Protein AF-A0A1G9N130-F1 (afdb_monomer_lite)

Organism: NCBI:txid1121325

Sequence (67 aa):
MCLYSYNNKFQTNTILNDEEYELLSKIYKCIEENDNENAQKLTQQLISIQTSKENIETLQDAMNSLK

Foldseek 3Di:
DDPPPPDPPPPPPCPPDPLLVVLVVVLVVCVVVLVLVVNLVSLVVSLVPDDDPVVNVVSVVVNVVSD

Secondary structure (DSSP, 8-state):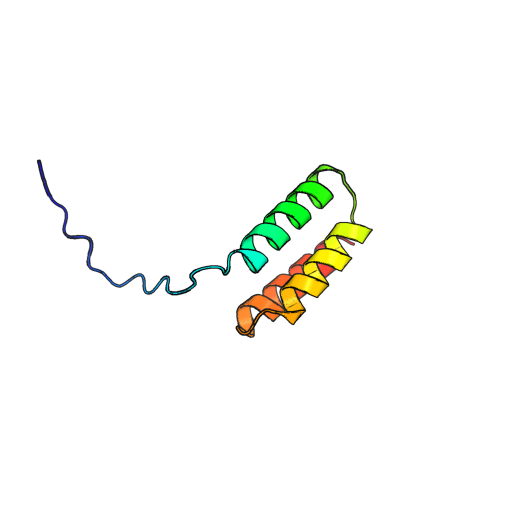
-------S---------HHHHHHHHHHHHHHHTT-HHHHHHHHHHHHHH---HHHHHHHHHHHHHT-

Radius of gyration: 15.77 Å; chains: 1; bounding box: 27×22×49 Å

pLDDT: mean 78.88, std 17.47, range [41.34, 94.25]

Structure (mmCIF, N/CA/C/O backbone):
data_AF-A0A1G9N130-F1
#
_entry.id   AF-A0A1G9N130-F1
#
loop_
_atom_site.group_PDB
_atom_site.id
_atom_site.type_symbol
_atom_site.label_atom_id
_atom_site.label_alt_id
_atom_site.label_comp_id
_atom_site.label_asym_id
_atom_site.label_entity_id
_atom_site.label_seq_id
_atom_site.pdbx_PDB_ins_code
_atom_site.Cartn_x
_atom_site.Cartn_y
_atom_site.Cartn_z
_atom_site.occupancy
_atom_site.B_iso_or_equiv
_atom_site.auth_seq_id
_atom_site.auth_comp_id
_atom_site.auth_asym_id
_atom_site.auth_atom_id
_atom_site.pdbx_PDB_model_num
ATOM 1 N N . MET A 1 1 ? -18.216 -4.970 -39.097 1.00 56.78 1 MET A N 1
ATOM 2 C CA . MET A 1 1 ? -16.809 -5.363 -38.885 1.00 56.78 1 MET A CA 1
ATOM 3 C C . MET A 1 1 ? -15.947 -4.194 -39.336 1.00 56.78 1 MET A C 1
ATOM 5 O O . MET A 1 1 ? -15.691 -4.063 -40.521 1.00 56.78 1 MET A O 1
AT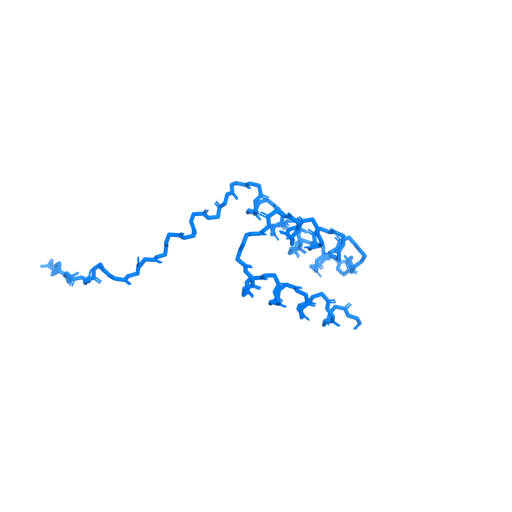OM 9 N N . CYS A 1 2 ? -15.604 -3.292 -38.416 1.00 47.31 2 CYS A N 1
ATOM 10 C CA . CYS A 1 2 ? -14.685 -2.184 -38.678 1.00 47.31 2 CYS A CA 1
ATOM 11 C C . CYS A 1 2 ? -13.58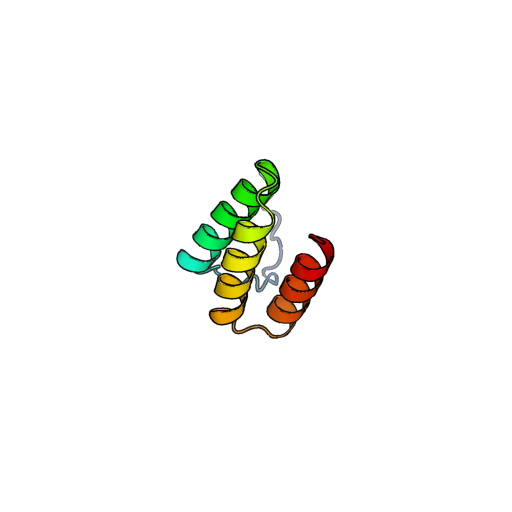4 -2.275 -37.624 1.00 47.31 2 CYS A C 1
ATOM 13 O O . CYS A 1 2 ? -13.796 -1.906 -36.471 1.00 47.31 2 CYS A O 1
ATOM 15 N N . LEU A 1 3 ? -12.446 -2.849 -38.019 1.00 52.19 3 LEU A N 1
ATOM 16 C CA . LEU A 1 3 ? -11.200 -2.816 -37.260 1.00 52.19 3 LEU A CA 1
ATOM 17 C C . LEU A 1 3 ? -10.727 -1.362 -37.230 1.00 52.19 3 LEU A C 1
ATOM 19 O O . LEU A 1 3 ? -10.044 -0.903 -38.142 1.00 52.19 3 LEU A O 1
ATOM 23 N N . TYR A 1 4 ? -11.130 -0.623 -36.199 1.00 48.94 4 TYR A N 1
ATOM 24 C CA . TYR A 1 4 ? -10.463 0.624 -35.862 1.00 48.94 4 TYR A CA 1
ATOM 25 C C . TYR A 1 4 ? -9.076 0.264 -35.342 1.00 48.94 4 TYR A C 1
ATOM 27 O O . TYR A 1 4 ? -8.916 -0.212 -34.220 1.00 48.94 4 TYR A O 1
ATOM 35 N N . SER A 1 5 ? -8.080 0.466 -36.200 1.00 53.03 5 SER A N 1
ATOM 36 C CA . SER A 1 5 ? -6.669 0.511 -35.846 1.00 53.03 5 SER A CA 1
ATOM 37 C C . SER A 1 5 ? -6.454 1.636 -34.833 1.00 53.03 5 SER A C 1
ATOM 39 O O . SER A 1 5 ? -6.124 2.767 -35.189 1.00 53.03 5 SER A O 1
ATOM 41 N N . TYR A 1 6 ? -6.692 1.337 -33.556 1.00 49.97 6 TYR A N 1
ATOM 42 C CA . TYR A 1 6 ? -6.291 2.200 -32.460 1.00 49.97 6 TYR A CA 1
ATOM 43 C C . TYR A 1 6 ? -4.768 2.122 -32.380 1.00 49.97 6 TYR A C 1
ATOM 45 O O . TYR A 1 6 ? -4.192 1.105 -31.996 1.00 49.97 6 TYR A O 1
ATOM 53 N N . ASN A 1 7 ? -4.127 3.178 -32.874 1.00 43.75 7 ASN A N 1
ATOM 54 C CA . ASN A 1 7 ? -2.687 3.356 -32.869 1.00 43.75 7 ASN A CA 1
ATOM 55 C C . ASN A 1 7 ? -2.112 3.056 -31.476 1.00 43.75 7 ASN A C 1
ATOM 57 O O . ASN A 1 7 ? -2.386 3.754 -30.501 1.00 43.75 7 ASN A O 1
ATOM 61 N N . ASN A 1 8 ? -1.283 2.015 -31.433 1.00 50.12 8 ASN A N 1
ATOM 62 C CA . ASN A 1 8 ? -0.413 1.621 -30.334 1.00 50.12 8 ASN A CA 1
ATOM 63 C C . ASN A 1 8 ? 0.520 2.771 -29.918 1.00 50.12 8 ASN A C 1
ATOM 65 O O . ASN A 1 8 ? 1.641 2.875 -30.412 1.00 50.12 8 ASN A O 1
ATOM 69 N N . LYS A 1 9 ? 0.070 3.629 -28.996 1.00 44.22 9 LYS A N 1
ATOM 70 C CA . LYS A 1 9 ? 0.946 4.480 -28.169 1.00 44.22 9 LYS A CA 1
ATOM 71 C C . LYS A 1 9 ? 0.488 4.616 -26.714 1.00 44.22 9 LYS A C 1
ATOM 73 O O . LYS A 1 9 ? 0.983 5.483 -26.004 1.00 44.22 9 LYS A O 1
ATOM 78 N N . PHE A 1 10 ? -0.355 3.710 -26.225 1.00 44.41 10 PHE A N 1
ATOM 79 C CA . PHE A 1 10 ? -0.319 3.412 -24.797 1.00 44.41 10 PHE A CA 1
ATOM 80 C C . PHE A 1 10 ? 0.863 2.475 -24.566 1.00 44.41 10 PHE A C 1
ATOM 82 O O . PHE A 1 10 ? 0.733 1.257 -24.576 1.00 44.41 10 PHE A O 1
ATOM 89 N N . GLN A 1 11 ? 2.047 3.059 -24.377 1.00 42.69 11 GLN A N 1
ATOM 90 C CA . GLN A 1 11 ? 3.072 2.421 -23.556 1.00 42.69 11 GLN A CA 1
ATOM 91 C C . GLN A 1 11 ? 2.552 2.390 -22.111 1.00 42.69 11 GLN A C 1
ATOM 93 O O . GLN A 1 11 ? 3.080 3.059 -21.234 1.00 42.69 11 GLN A O 1
ATOM 98 N N . THR A 1 12 ? 1.504 1.615 -21.844 1.00 46.12 12 THR A N 1
ATOM 99 C CA . THR A 1 12 ? 1.192 1.138 -20.495 1.00 46.12 12 THR A CA 1
ATOM 100 C C . THR A 1 12 ? 2.077 -0.075 -20.238 1.00 46.12 12 THR A C 1
ATOM 102 O O . THR A 1 12 ? 1.595 -1.184 -20.051 1.00 46.12 12 THR A O 1
ATOM 105 N N . ASN A 1 13 ? 3.397 0.119 -20.290 1.00 41.34 13 ASN A N 1
ATOM 106 C CA . ASN A 1 13 ? 4.362 -0.849 -19.767 1.00 41.34 13 ASN A CA 1
ATOM 107 C C . ASN A 1 13 ? 4.560 -0.587 -18.272 1.00 41.34 13 ASN A C 1
ATOM 109 O O . ASN A 1 13 ? 5.678 -0.438 -17.793 1.00 41.34 13 ASN A O 1
ATOM 113 N N . THR A 1 14 ? 3.458 -0.536 -17.538 1.00 52.50 14 THR A N 1
ATOM 114 C CA . THR A 1 14 ? 3.474 -0.811 -16.107 1.00 52.50 14 THR A CA 1
ATOM 115 C C . THR A 1 14 ? 2.682 -2.095 -15.972 1.00 52.50 14 THR A C 1
ATOM 117 O O . THR A 1 14 ? 1.496 -2.094 -15.657 1.00 52.50 14 THR A O 1
ATOM 120 N N . ILE A 1 15 ? 3.318 -3.205 -16.354 1.00 56.88 15 ILE A N 1
ATOM 121 C CA . ILE A 1 15 ? 2.868 -4.513 -15.890 1.00 56.88 15 ILE A CA 1
ATOM 122 C C . ILE A 1 15 ? 3.069 -4.428 -14.380 1.00 56.88 15 ILE A C 1
ATOM 124 O O . ILE A 1 15 ? 4.204 -4.510 -13.918 1.00 56.88 15 ILE A O 1
ATOM 128 N N . LEU A 1 16 ? 1.992 -4.122 -13.652 1.00 61.03 16 LEU A N 1
ATOM 129 C CA . LEU A 1 16 ? 1.980 -4.225 -12.200 1.00 61.03 16 LEU A CA 1
ATOM 130 C C . LEU A 1 16 ? 2.449 -5.634 -11.873 1.00 61.03 16 LEU A C 1
ATOM 132 O O . LEU A 1 16 ? 1.894 -6.606 -12.391 1.00 61.03 16 LEU A O 1
ATOM 136 N N . ASN A 1 17 ? 3.508 -5.729 -11.082 1.00 77.00 17 ASN A N 1
ATOM 137 C CA . ASN A 1 17 ? 4.005 -7.022 -10.653 1.00 77.00 17 ASN A CA 1
ATOM 138 C C . ASN A 1 17 ? 2.911 -7.695 -9.804 1.00 77.00 17 ASN A C 1
ATOM 140 O O . ASN A 1 17 ? 2.164 -6.996 -9.114 1.00 77.00 17 ASN A O 1
ATOM 144 N N . ASP A 1 18 ? 2.802 -9.026 -9.823 1.00 82.94 18 ASP A N 1
ATOM 145 C CA . ASP A 1 18 ? 1.738 -9.738 -9.085 1.00 82.94 18 ASP A CA 1
ATOM 146 C C . ASP A 1 18 ? 1.721 -9.342 -7.592 1.00 82.94 18 ASP A C 1
ATOM 148 O O . ASP A 1 18 ? 0.666 -9.195 -6.974 1.00 82.94 18 ASP A O 1
ATOM 152 N N . GLU A 1 19 ? 2.903 -9.062 -7.038 1.00 85.12 19 GLU A N 1
ATOM 153 C CA . GLU A 1 19 ? 3.101 -8.563 -5.676 1.00 85.12 19 GLU A CA 1
ATOM 154 C C . GLU A 1 19 ? 2.526 -7.151 -5.445 1.00 85.12 19 GLU A C 1
ATOM 156 O O . GLU A 1 19 ? 1.897 -6.897 -4.416 1.00 85.12 19 GLU A O 1
ATOM 161 N N . GLU A 1 20 ? 2.676 -6.234 -6.407 1.00 84.62 20 GLU A N 1
ATOM 162 C CA . GLU A 1 20 ? 2.092 -4.888 -6.327 1.00 84.62 20 GLU A CA 1
ATOM 163 C C . GLU A 1 20 ? 0.563 -4.952 -6.395 1.00 84.62 20 GLU A C 1
ATOM 165 O O . GLU A 1 20 ? -0.130 -4.253 -5.651 1.00 84.62 20 GLU A O 1
ATOM 170 N N . TYR A 1 21 ? 0.031 -5.818 -7.263 1.00 87.50 21 TYR A N 1
ATOM 171 C CA . TYR A 1 21 ? -1.407 -6.026 -7.397 1.00 87.50 21 TYR A CA 1
ATOM 172 C C . TYR A 1 21 ? -2.021 -6.603 -6.115 1.00 87.50 21 TYR A C 1
ATOM 174 O O . TYR A 1 21 ? -3.047 -6.108 -5.639 1.00 87.50 21 TYR A O 1
ATOM 182 N N . GLU A 1 22 ? -1.381 -7.608 -5.510 1.00 90.12 22 GLU A N 1
ATOM 183 C CA . GLU A 1 22 ? -1.822 -8.151 -4.224 1.00 90.12 22 GLU A CA 1
ATOM 184 C C . GLU A 1 22 ? -1.817 -7.099 -3.112 1.00 90.12 22 GLU A C 1
ATOM 186 O O . GLU A 1 22 ? -2.763 -7.033 -2.320 1.00 90.12 22 GLU A O 1
ATOM 191 N N . LEU A 1 23 ? -0.759 -6.287 -3.028 1.00 91.75 23 LEU A N 1
ATOM 192 C CA . LEU A 1 23 ? -0.661 -5.223 -2.031 1.00 91.75 23 LEU A CA 1
ATOM 193 C C . LEU A 1 23 ? -1.779 -4.199 -2.211 1.00 91.75 23 LEU A C 1
ATOM 195 O O . LEU A 1 23 ? -2.457 -3.874 -1.237 1.00 91.75 23 LEU A O 1
ATOM 199 N N . LEU A 1 24 ? -2.040 -3.761 -3.444 1.00 90.56 24 LEU A N 1
ATOM 200 C CA . LEU A 1 24 ? -3.154 -2.863 -3.752 1.00 90.56 24 LEU A CA 1
ATOM 201 C C . LEU A 1 24 ? -4.501 -3.465 -3.343 1.00 90.56 24 LEU A C 1
ATOM 203 O O . LEU A 1 24 ? -5.292 -2.791 -2.685 1.00 90.56 24 LEU A O 1
ATOM 207 N N . SER A 1 25 ? -4.754 -4.736 -3.662 1.00 92.75 25 SER A N 1
ATOM 208 C CA . SER A 1 25 ? -5.999 -5.407 -3.270 1.00 92.75 25 SER A CA 1
ATOM 209 C C . SER A 1 25 ? -6.184 -5.448 -1.748 1.00 92.75 25 SER A C 1
ATOM 211 O O . SER A 1 25 ? -7.288 -5.195 -1.261 1.00 92.75 25 SER A O 1
ATOM 213 N N . LYS A 1 26 ? -5.114 -5.713 -0.988 1.00 92.81 26 LYS A N 1
ATOM 214 C CA . LYS A 1 26 ? -5.153 -5.711 0.483 1.00 92.81 26 LYS A CA 1
ATOM 215 C C . LYS A 1 26 ? -5.386 -4.302 1.037 1.00 92.81 26 LYS A C 1
ATOM 217 O O . LYS A 1 26 ? -6.191 -4.151 1.950 1.00 92.81 26 LYS A O 1
ATOM 222 N N . ILE A 1 27 ? -4.747 -3.280 0.459 1.00 92.38 27 ILE A N 1
ATOM 223 C CA . ILE A 1 27 ? -4.950 -1.871 0.838 1.00 92.38 27 ILE A CA 1
ATOM 224 C C . ILE A 1 27 ? -6.416 -1.476 0.651 1.00 92.38 27 ILE A C 1
ATOM 226 O O . ILE A 1 27 ? -7.018 -0.940 1.578 1.00 92.38 27 ILE A O 1
ATOM 230 N N . TYR A 1 28 ? -7.009 -1.789 -0.506 1.00 90.88 28 TYR A N 1
ATOM 231 C CA . 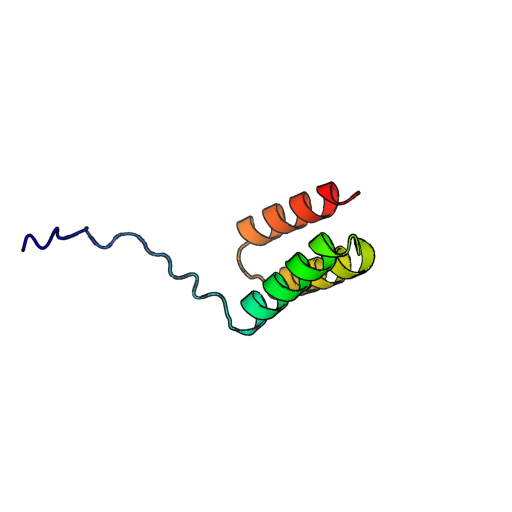TYR A 1 28 ? -8.422 -1.507 -0.768 1.00 90.88 28 TYR A CA 1
ATOM 232 C C . TYR A 1 28 ? -9.339 -2.155 0.267 1.00 90.88 28 TYR A C 1
ATOM 234 O O . TYR A 1 28 ? -10.213 -1.483 0.808 1.00 90.88 28 TYR A O 1
ATOM 242 N N . LYS A 1 29 ? -9.100 -3.426 0.601 1.00 94.25 29 LYS A N 1
ATOM 243 C CA . LYS A 1 29 ? -9.891 -4.127 1.613 1.00 94.25 29 LYS A CA 1
ATOM 244 C C . LYS A 1 29 ? -9.767 -3.485 3.000 1.00 94.25 29 LYS A C 1
ATOM 246 O O . LYS A 1 29 ? -10.773 -3.309 3.677 1.00 94.25 29 LYS A O 1
ATOM 251 N N . CYS A 1 30 ? -8.561 -3.088 3.412 1.00 92.31 30 CYS A N 1
ATOM 252 C CA . CYS A 1 30 ? -8.372 -2.370 4.674 1.00 92.31 30 CYS A CA 1
ATOM 253 C C . CYS A 1 30 ? -9.137 -1.037 4.692 1.00 92.31 30 CYS A C 1
ATOM 255 O O . CYS A 1 30 ? -9.748 -0.705 5.702 1.00 92.31 30 CYS A O 1
ATOM 257 N N . ILE A 1 31 ? -9.161 -0.302 3.576 1.00 89.19 31 ILE A N 1
ATOM 258 C CA . ILE A 1 31 ? -9.935 0.945 3.455 1.00 89.19 31 ILE A CA 1
ATOM 259 C C . ILE A 1 31 ? -11.443 0.669 3.567 1.00 89.19 31 ILE A C 1
ATOM 261 O O . ILE A 1 31 ? -12.136 1.381 4.290 1.00 89.19 31 ILE A O 1
ATOM 265 N N . GLU A 1 32 ? -11.954 -0.378 2.910 1.00 92.19 32 GLU A N 1
ATOM 266 C CA . GLU A 1 32 ? -13.363 -0.792 3.030 1.00 92.19 32 GLU A CA 1
ATOM 267 C C . GLU A 1 32 ? -13.743 -1.166 4.472 1.00 92.19 32 GLU A C 1
ATOM 269 O O . GLU A 1 32 ? -14.852 -0.877 4.925 1.00 92.19 32 GLU A O 1
ATOM 274 N N . GLU A 1 33 ? -12.814 -1.766 5.216 1.00 93.56 33 GLU A N 1
ATOM 275 C CA . GLU A 1 33 ? -12.995 -2.172 6.613 1.00 93.56 33 GLU A CA 1
ATOM 276 C C . GLU A 1 33 ? -12.714 -1.034 7.627 1.00 93.56 33 GLU A C 1
ATOM 278 O O . GLU A 1 33 ? -12.846 -1.249 8.831 1.00 93.56 33 GLU A O 1
ATOM 283 N N . ASN A 1 34 ? -12.393 0.189 7.169 1.00 89.62 34 ASN A N 1
ATOM 284 C CA . ASN A 1 34 ? -11.924 1.329 7.986 1.00 89.62 34 ASN A CA 1
ATOM 285 C C . ASN A 1 34 ? -10.668 1.027 8.832 1.00 89.62 34 ASN A C 1
ATOM 287 O O . ASN A 1 34 ? -10.416 1.658 9.862 1.00 89.62 34 ASN A O 1
ATOM 291 N N . ASP A 1 35 ? -9.857 0.070 8.395 1.00 91.62 35 ASP A N 1
ATOM 292 C CA . ASP A 1 35 ? -8.595 -0.307 9.021 1.00 91.62 35 ASP A CA 1
ATOM 293 C C . ASP A 1 35 ? -7.447 0.566 8.492 1.00 91.62 35 ASP A C 1
ATOM 295 O O . ASP A 1 35 ? -6.601 0.155 7.689 1.00 91.62 35 ASP A O 1
ATOM 299 N N . ASN A 1 36 ? -7.438 1.822 8.943 1.00 89.31 36 ASN A N 1
ATOM 300 C CA . ASN A 1 36 ? -6.473 2.826 8.495 1.00 89.31 36 ASN A CA 1
ATOM 301 C C . ASN A 1 36 ? -5.026 2.465 8.877 1.00 89.31 36 ASN A C 1
ATOM 303 O O . ASN A 1 36 ? -4.101 2.782 8.129 1.00 89.31 36 ASN A O 1
ATOM 307 N N . GLU A 1 37 ? -4.808 1.778 10.005 1.00 90.62 37 GLU A N 1
ATOM 308 C CA . GLU A 1 37 ? -3.464 1.362 10.424 1.00 90.62 37 GLU A CA 1
ATOM 309 C C . GLU A 1 37 ? -2.865 0.333 9.464 1.00 90.62 37 GLU A C 1
ATOM 311 O O . GLU A 1 37 ? -1.706 0.462 9.052 1.00 90.62 37 GLU A O 1
ATOM 316 N N . ASN A 1 38 ? -3.631 -0.698 9.097 1.00 91.25 38 ASN A N 1
ATOM 317 C CA . ASN A 1 38 ? -3.135 -1.712 8.174 1.00 91.25 38 ASN A CA 1
ATOM 318 C C . ASN A 1 38 ? -3.066 -1.184 6.738 1.00 91.25 38 ASN A C 1
ATOM 320 O O . ASN A 1 38 ? -2.093 -1.489 6.044 1.00 91.25 38 ASN A O 1
ATOM 324 N N . ALA A 1 39 ? -3.993 -0.313 6.324 1.00 91.19 39 ALA A N 1
ATOM 325 C CA . ALA A 1 39 ? -3.903 0.386 5.042 1.00 91.19 39 ALA A CA 1
ATOM 326 C C . ALA A 1 39 ? -2.596 1.194 4.929 1.00 91.19 39 ALA A C 1
ATOM 328 O O . ALA A 1 39 ? -1.894 1.094 3.920 1.00 91.19 39 ALA A O 1
ATOM 329 N N . GLN A 1 40 ? -2.205 1.926 5.978 1.00 90.50 40 GLN A N 1
ATOM 330 C CA . GLN A 1 40 ? -0.935 2.660 6.008 1.00 90.50 40 GLN A CA 1
ATOM 331 C C . GLN A 1 40 ? 0.279 1.726 5.936 1.00 90.50 40 GLN A C 1
ATOM 333 O O . GLN A 1 40 ? 1.183 1.965 5.134 1.00 90.50 40 GLN A O 1
ATOM 338 N N . LYS A 1 41 ? 0.300 0.639 6.720 1.00 92.81 41 LYS A N 1
ATOM 339 C CA . LYS A 1 41 ? 1.410 -0.335 6.705 1.00 92.81 41 LYS A CA 1
ATOM 340 C C . LYS A 1 41 ? 1.600 -0.967 5.326 1.00 92.81 41 LYS A C 1
ATOM 342 O O . LYS A 1 41 ? 2.726 -1.039 4.839 1.00 92.81 41 LYS A O 1
ATOM 347 N N . LEU A 1 42 ? 0.512 -1.402 4.693 1.00 93.06 42 LEU A N 1
ATOM 348 C CA . LEU A 1 42 ? 0.547 -2.021 3.367 1.00 93.06 42 LEU A CA 1
ATOM 349 C C . LEU A 1 42 ? 0.934 -1.013 2.280 1.00 93.06 42 LEU A C 1
ATOM 351 O O . LEU A 1 42 ? 1.697 -1.346 1.377 1.00 93.06 42 LEU A O 1
ATOM 355 N N . THR A 1 43 ? 0.487 0.240 2.394 1.00 91.44 43 THR A N 1
ATOM 356 C CA . THR A 1 43 ? 0.884 1.300 1.454 1.00 91.44 43 THR A CA 1
ATOM 357 C C . THR A 1 43 ? 2.373 1.632 1.582 1.00 91.44 43 THR A C 1
ATOM 359 O O . THR A 1 43 ? 3.054 1.804 0.573 1.00 91.44 43 THR A O 1
ATOM 362 N N . GLN A 1 44 ? 2.929 1.616 2.798 1.00 91.31 44 GLN A N 1
ATOM 363 C CA . GLN A 1 4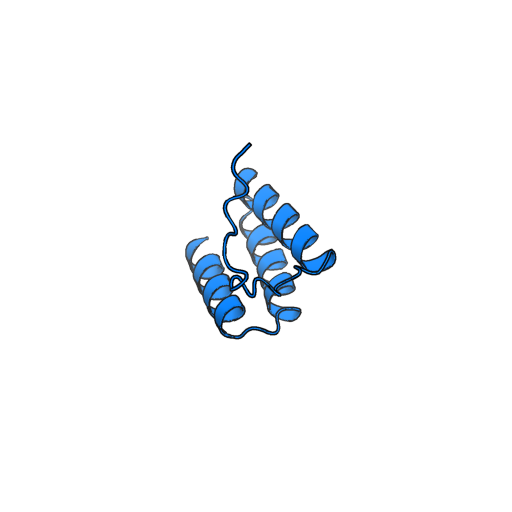4 ? 4.371 1.755 3.019 1.00 91.31 44 GLN A CA 1
ATOM 364 C C . GLN A 1 44 ? 5.163 0.600 2.377 1.00 91.31 44 GLN A C 1
ATOM 366 O O . GLN A 1 44 ? 6.227 0.827 1.798 1.00 91.31 44 GLN A O 1
ATOM 371 N N . GLN A 1 45 ? 4.640 -0.631 2.449 1.00 91.69 45 GLN A N 1
ATOM 372 C CA . GLN A 1 45 ? 5.226 -1.792 1.770 1.00 91.69 45 GLN A CA 1
ATOM 373 C C . GLN A 1 45 ? 5.187 -1.621 0.246 1.00 91.69 45 GLN A C 1
ATOM 375 O O . GLN A 1 45 ? 6.210 -1.820 -0.406 1.00 91.69 45 GLN A O 1
ATOM 380 N N . LEU A 1 46 ? 4.065 -1.158 -0.311 1.00 90.81 46 LEU A N 1
ATOM 381 C CA . LEU A 1 46 ? 3.936 -0.875 -1.742 1.00 90.81 46 LEU A CA 1
ATOM 382 C C . LEU A 1 46 ? 4.920 0.208 -2.211 1.00 90.81 46 LEU A C 1
ATOM 384 O O . LEU A 1 46 ? 5.549 0.057 -3.253 1.00 90.81 46 LEU A O 1
ATOM 388 N N . ILE A 1 47 ? 5.121 1.265 -1.421 1.00 90.50 47 ILE A N 1
ATOM 389 C CA . ILE A 1 47 ? 6.133 2.297 -1.698 1.00 90.50 47 ILE A CA 1
ATOM 390 C C . ILE A 1 47 ? 7.544 1.695 -1.735 1.00 90.50 47 ILE A C 1
ATOM 392 O O . ILE A 1 47 ? 8.343 2.074 -2.585 1.00 90.50 47 ILE A O 1
ATOM 396 N N . SER A 1 48 ? 7.859 0.762 -0.831 1.00 89.31 48 SER A N 1
ATOM 397 C CA . SER A 1 48 ? 9.209 0.192 -0.719 1.00 89.31 48 SER A CA 1
ATOM 398 C C . SER A 1 48 ? 9.639 -0.650 -1.924 1.00 89.31 48 SER A C 1
ATOM 400 O O . SER A 1 48 ? 10.835 -0.748 -2.194 1.00 89.31 48 SER A O 1
ATOM 402 N N . ILE A 1 49 ? 8.678 -1.224 -2.654 1.00 87.94 49 ILE A N 1
ATOM 403 C CA . ILE A 1 49 ? 8.928 -2.013 -3.870 1.00 87.94 49 ILE A CA 1
ATOM 404 C C . ILE A 1 49 ? 8.771 -1.189 -5.154 1.00 87.94 49 ILE A C 1
ATOM 406 O O . ILE A 1 49 ? 9.133 -1.650 -6.235 1.00 87.94 49 ILE A O 1
ATOM 410 N N . GLN A 1 50 ? 8.252 0.036 -5.043 1.00 84.44 50 GLN A N 1
ATOM 411 C CA . GLN A 1 50 ? 7.989 0.891 -6.186 1.00 84.44 50 GLN A CA 1
ATOM 412 C C . GLN A 1 50 ? 9.273 1.566 -6.680 1.00 84.44 50 GLN A C 1
ATOM 414 O O . GLN A 1 50 ? 10.091 2.060 -5.908 1.00 84.44 50 GLN A O 1
ATOM 419 N N . THR A 1 51 ? 9.441 1.615 -7.999 1.00 84.50 51 THR A N 1
ATOM 420 C CA . THR A 1 51 ? 10.625 2.208 -8.646 1.00 84.50 51 THR A CA 1
ATOM 421 C C . THR A 1 51 ? 10.333 3.577 -9.252 1.00 84.50 51 THR A C 1
ATOM 423 O O . THR A 1 51 ? 11.236 4.403 -9.397 1.00 84.50 51 THR A O 1
ATOM 426 N N . SER A 1 52 ? 9.065 3.848 -9.577 1.00 87.25 52 SER A N 1
ATOM 427 C CA . SER A 1 52 ? 8.633 5.140 -10.104 1.00 87.25 52 SER A CA 1
ATOM 428 C C . SER A 1 52 ? 8.4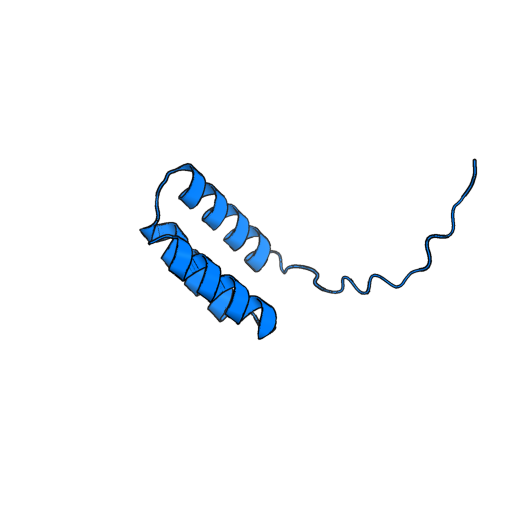89 6.171 -8.987 1.00 87.25 52 SER A C 1
ATOM 430 O O . SER A 1 52 ? 7.653 6.030 -8.094 1.00 87.25 52 SER A O 1
ATOM 432 N N . LYS A 1 53 ? 9.266 7.255 -9.078 1.00 85.06 53 LYS A N 1
ATOM 433 C CA . LYS A 1 53 ? 9.191 8.388 -8.147 1.00 85.06 53 LYS A CA 1
ATOM 434 C C . LYS A 1 53 ? 7.796 9.027 -8.115 1.00 85.06 53 LYS A C 1
ATOM 436 O O . LYS A 1 53 ? 7.308 9.346 -7.040 1.00 85.06 53 LYS A O 1
ATOM 441 N N . GLU A 1 54 ? 7.151 9.158 -9.272 1.00 85.50 54 GLU A N 1
ATOM 442 C CA . GLU A 1 54 ? 5.794 9.714 -9.394 1.00 85.50 54 GLU A CA 1
ATOM 443 C C . GLU A 1 54 ? 4.758 8.851 -8.652 1.00 85.50 54 GLU A C 1
ATOM 445 O O . GLU A 1 54 ? 3.899 9.366 -7.933 1.00 85.50 54 GLU A O 1
ATOM 450 N N . ASN A 1 55 ? 4.892 7.523 -8.747 1.00 85.31 55 ASN A N 1
ATOM 451 C CA . ASN A 1 55 ? 4.024 6.593 -8.023 1.00 85.31 55 ASN A CA 1
ATOM 452 C C . ASN A 1 55 ? 4.271 6.671 -6.511 1.00 85.31 55 ASN A C 1
ATOM 454 O O . ASN A 1 55 ? 3.320 6.630 -5.737 1.00 85.31 55 ASN A O 1
ATOM 458 N N . ILE A 1 56 ? 5.532 6.804 -6.083 1.00 88.50 56 ILE A N 1
ATOM 459 C CA . ILE A 1 56 ? 5.885 6.960 -4.665 1.00 88.50 56 ILE A CA 1
ATOM 460 C C . ILE A 1 56 ? 5.253 8.229 -4.083 1.00 88.50 56 ILE A C 1
ATOM 462 O O . ILE A 1 56 ? 4.631 8.153 -3.027 1.00 88.50 56 ILE A O 1
ATOM 466 N N . GLU A 1 57 ? 5.382 9.370 -4.764 1.00 90.00 57 GLU A N 1
ATOM 467 C CA . GLU A 1 57 ? 4.804 10.646 -4.313 1.00 90.00 57 GLU A CA 1
ATOM 468 C C . GLU A 1 57 ? 3.274 10.548 -4.202 1.00 90.00 57 GLU A C 1
ATOM 470 O O . GLU A 1 57 ? 2.705 10.872 -3.161 1.00 90.00 57 GLU A O 1
ATOM 475 N N . THR A 1 58 ? 2.618 9.971 -5.213 1.00 88.88 58 THR A N 1
ATOM 476 C CA . THR A 1 58 ? 1.160 9.755 -5.205 1.00 88.88 58 THR A CA 1
ATOM 477 C C . THR A 1 58 ? 0.711 8.872 -4.034 1.00 88.88 58 THR A C 1
ATOM 479 O O . THR A 1 58 ? -0.278 9.171 -3.364 1.00 88.88 58 THR A O 1
ATOM 482 N N . LEU A 1 59 ? 1.435 7.781 -3.760 1.00 88.75 59 LEU A N 1
ATOM 483 C CA . LEU A 1 59 ? 1.126 6.878 -2.648 1.00 88.75 59 LEU A CA 1
ATOM 484 C C . LEU A 1 59 ? 1.351 7.547 -1.284 1.00 88.75 59 LEU A C 1
ATOM 486 O O . LEU A 1 59 ? 0.570 7.323 -0.362 1.00 88.75 59 LEU A O 1
ATOM 490 N N . GLN A 1 60 ? 2.374 8.393 -1.148 1.00 89.19 60 GLN A N 1
ATOM 491 C CA . GLN A 1 60 ? 2.615 9.165 0.076 1.00 89.19 60 GLN A CA 1
ATOM 492 C C . GLN A 1 60 ? 1.499 10.184 0.340 1.00 89.19 60 GLN A C 1
ATOM 494 O O . GLN A 1 60 ? 1.035 10.306 1.476 1.00 89.19 60 GLN A O 1
ATOM 499 N N . ASP A 1 61 ? 1.019 10.870 -0.695 1.00 89.00 61 ASP A N 1
ATOM 500 C CA . ASP A 1 61 ? -0.107 11.801 -0.579 1.00 89.00 61 ASP A CA 1
ATOM 501 C C . ASP A 1 61 ? -1.412 11.081 -0.213 1.00 89.00 61 ASP A C 1
ATOM 503 O O . ASP A 1 61 ? -2.166 11.538 0.655 1.00 89.00 61 ASP A O 1
ATOM 507 N N . ALA A 1 62 ? -1.648 9.907 -0.805 1.00 84.19 62 ALA A N 1
ATOM 508 C CA . ALA A 1 62 ? -2.769 9.048 -0.441 1.00 84.19 62 ALA A CA 1
ATOM 509 C C . ALA A 1 62 ? -2.691 8.612 1.034 1.00 84.19 62 ALA A C 1
ATOM 511 O O . ALA A 1 62 ? -3.684 8.715 1.755 1.00 84.19 62 ALA A O 1
ATOM 512 N N . MET A 1 63 ? -1.509 8.216 1.524 1.00 87.50 63 MET A N 1
ATOM 513 C CA . MET A 1 63 ? -1.303 7.880 2.941 1.00 87.50 63 MET A CA 1
ATOM 514 C C . MET A 1 63 ? -1.606 9.051 3.876 1.00 87.50 63 MET A C 1
ATOM 516 O O . MET A 1 63 ? -2.220 8.858 4.925 1.00 87.50 63 MET A O 1
ATOM 520 N N . ASN A 1 64 ? -1.196 10.264 3.506 1.00 86.38 64 ASN A N 1
ATOM 521 C CA . ASN A 1 64 ? -1.456 11.463 4.302 1.00 86.38 64 ASN A CA 1
ATOM 522 C C . ASN A 1 64 ? -2.948 11.820 4.368 1.00 86.38 64 ASN A C 1
ATOM 524 O O . ASN A 1 64 ? -3.376 12.444 5.339 1.00 86.38 64 ASN A O 1
ATOM 528 N N . SER A 1 65 ? -3.722 11.409 3.362 1.00 84.31 65 SER A N 1
ATOM 529 C CA . SER A 1 65 ? -5.168 11.642 3.263 1.00 84.31 65 SER A CA 1
ATOM 530 C C . SER A 1 65 ? -6.007 10.640 4.067 1.00 84.31 65 SER A C 1
ATOM 532 O O . SER A 1 65 ? -7.182 10.893 4.302 1.00 84.31 65 SER A O 1
ATOM 534 N N . LEU A 1 66 ? -5.414 9.527 4.516 1.00 75.19 66 LEU A N 1
ATOM 535 C CA . LEU A 1 66 ? -6.046 8.533 5.399 1.00 75.19 66 LEU A CA 1
ATOM 536 C C . LEU A 1 66 ? -6.038 8.948 6.892 1.00 75.19 66 LEU A C 1
ATOM 538 O O . LEU A 1 66 ? -6.337 8.118 7.752 1.00 75.19 66 LEU A O 1
ATOM 542 N N . LYS A 1 67 ? -5.642 10.191 7.206 1.00 56.72 67 LYS A N 1
ATOM 543 C CA . LYS A 1 67 ? -5.626 10.763 8.565 1.00 56.72 67 LYS A CA 1
ATOM 544 C C . LYS A 1 67 ? -7.006 11.160 9.075 1.00 56.72 67 LYS A C 1
ATOM 546 O O . LYS A 1 67 ? -7.773 11.768 8.300 1.00 56.72 67 LYS A O 1
#